Protein AF-A0A350R6V6-F1 (afdb_monomer_lite)

Sequence (45 aa):
MFAANNYWSSTTNSNATQNSWNTNQNNGNTNNNTKTNNNSVRCVR

pLDDT: mean 93.63, std 8.51, range [51.03, 98.44]

Foldseek 3Di:
DDDFQKEFDPAADPVDNQKGWIAGNVPRDIDIDGPPDDGHYDDDD

Secondary structure (DSSP, 8-state):
-PPPSEEEEEEEPTT-TTEEEEEETTT--EEEEETTS--B-----

Structure (mmCIF, N/CA/C/O backbone):
data_AF-A0A350R6V6-F1
#
_entry.id   AF-A0A350R6V6-F1
#
loop_
_atom_site.group_PDB
_atom_site.id
_atom_site.type_symbol
_atom_site.label_atom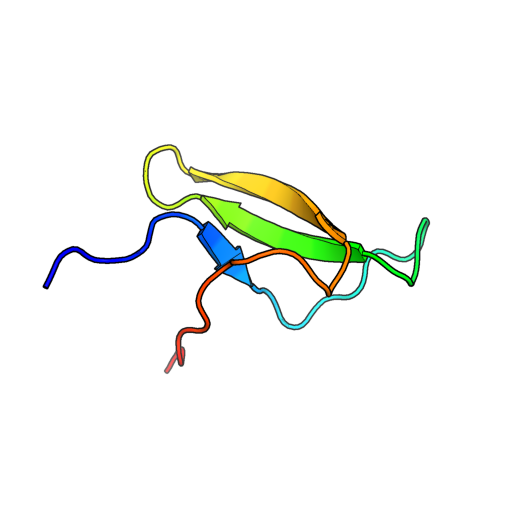_id
_atom_site.label_alt_id
_atom_site.label_comp_id
_atom_site.label_asym_id
_atom_site.label_entity_id
_atom_site.label_seq_id
_atom_site.pdbx_PDB_ins_cod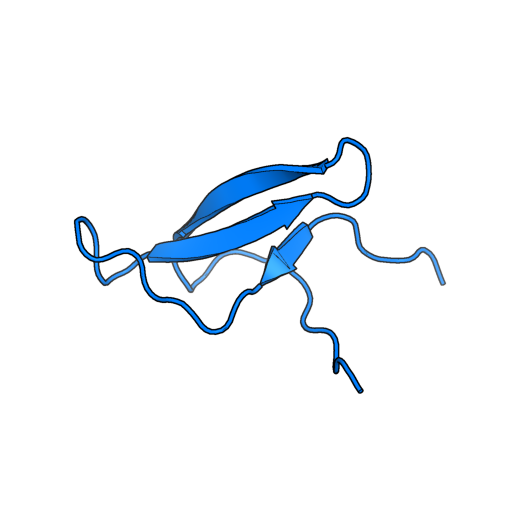e
_atom_site.Cartn_x
_atom_site.Cartn_y
_atom_site.Cartn_z
_atom_site.occupancy
_atom_site.B_iso_or_equiv
_atom_site.auth_seq_id
_atom_site.auth_comp_id
_atom_site.auth_asym_id
_atom_site.auth_atom_id
_atom_site.pdbx_PDB_model_num
ATOM 1 N N . MET A 1 1 ? -1.124 12.859 -17.835 1.00 51.03 1 MET A N 1
ATOM 2 C CA . MET A 1 1 ? -1.381 12.572 -16.405 1.00 51.03 1 MET A CA 1
ATOM 3 C C . MET A 1 1 ? -0.040 12.373 -15.725 1.00 51.03 1 MET A C 1
ATOM 5 O O . MET A 1 1 ? 0.741 11.577 -16.225 1.00 51.03 1 MET A O 1
ATOM 9 N N . PHE A 1 2 ? 0.254 13.107 -14.650 1.00 68.50 2 PHE A N 1
ATOM 10 C CA . PHE A 1 2 ? 1.446 12.844 -13.838 1.00 68.50 2 PHE A CA 1
ATOM 11 C C . PHE A 1 2 ? 1.154 11.671 -12.901 1.00 68.50 2 PHE A C 1
ATOM 13 O O . PHE A 1 2 ? 0.069 11.608 -12.321 1.00 68.50 2 PHE A O 1
ATOM 20 N N . ALA A 1 3 ? 2.091 10.730 -12.787 1.00 77.81 3 ALA A N 1
ATOM 21 C CA . ALA A 1 3 ? 1.991 9.662 -11.803 1.00 77.81 3 ALA A CA 1
ATOM 22 C C . ALA A 1 3 ? 2.008 10.270 -10.392 1.00 77.81 3 ALA A C 1
ATOM 24 O O . ALA A 1 3 ? 2.724 11.239 -10.137 1.00 77.81 3 ALA A O 1
ATOM 25 N N . ALA A 1 4 ? 1.211 9.717 -9.479 1.00 89.06 4 ALA A N 1
ATOM 26 C CA . ALA A 1 4 ? 1.309 10.094 -8.078 1.00 89.06 4 ALA A CA 1
ATOM 27 C C . ALA A 1 4 ? 2.657 9.644 -7.508 1.00 89.06 4 ALA A C 1
ATOM 29 O O . ALA A 1 4 ? 3.263 8.692 -8.000 1.00 89.06 4 ALA A O 1
ATOM 30 N N . ASN A 1 5 ? 3.102 10.313 -6.448 1.00 93.44 5 ASN A N 1
ATOM 31 C CA . ASN A 1 5 ? 4.377 9.997 -5.810 1.00 93.44 5 ASN A CA 1
ATOM 32 C C . ASN A 1 5 ? 4.176 9.151 -4.555 1.00 93.44 5 ASN A C 1
ATOM 34 O O . ASN A 1 5 ? 4.913 8.199 -4.343 1.00 93.44 5 ASN A O 1
ATOM 38 N N . ASN A 1 6 ? 3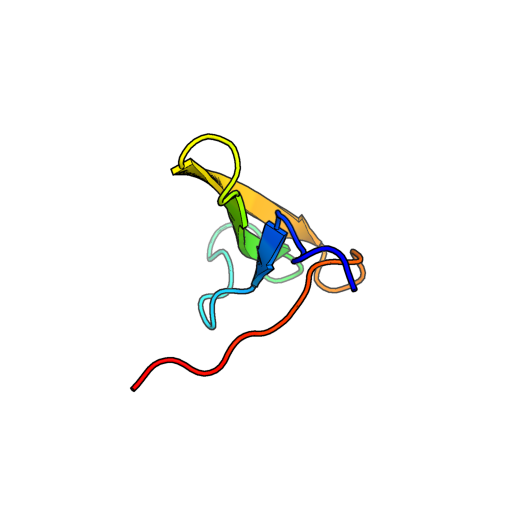.143 9.436 -3.761 1.00 95.56 6 ASN A N 1
ATOM 39 C CA . ASN A 1 6 ? 2.825 8.663 -2.564 1.00 95.56 6 ASN A CA 1
ATOM 40 C C . ASN A 1 6 ? 1.744 7.628 -2.868 1.00 95.56 6 ASN A C 1
ATOM 42 O O . ASN A 1 6 ? 0.649 7.985 -3.317 1.00 95.56 6 ASN A O 1
ATOM 46 N N . TYR A 1 7 ? 2.040 6.365 -2.566 1.00 96.56 7 TYR A N 1
ATOM 47 C CA . TYR A 1 7 ? 1.097 5.260 -2.708 1.00 96.56 7 TYR A CA 1
ATOM 48 C C . TYR A 1 7 ? 0.844 4.569 -1.382 1.00 96.56 7 TYR A C 1
ATOM 50 O O . TYR A 1 7 ? 1.790 4.247 -0.663 1.00 96.56 7 TYR A O 1
ATOM 58 N N . TRP A 1 8 ? -0.427 4.316 -1.084 1.00 97.38 8 TRP A N 1
ATOM 59 C CA . TRP A 1 8 ? -0.827 3.526 0.072 1.00 97.38 8 TRP A CA 1
ATOM 60 C C . TRP A 1 8 ? -0.332 2.079 -0.026 1.00 97.38 8 TRP A C 1
ATOM 62 O O . TRP A 1 8 ? -0.339 1.472 -1.096 1.00 97.38 8 TRP A O 1
ATOM 72 N N . SER A 1 9 ? 0.050 1.532 1.125 1.00 95.56 9 SER A N 1
ATOM 73 C CA . SER A 1 9 ? 0.194 0.100 1.371 1.00 95.56 9 SER A CA 1
ATOM 74 C C . SER A 1 9 ? -1.080 -0.439 2.032 1.00 95.56 9 SER A C 1
ATOM 76 O O . SER A 1 9 ? -1.817 0.302 2.678 1.00 95.56 9 SER A O 1
ATOM 78 N N . SER A 1 10 ? -1.331 -1.744 1.925 1.00 95.75 10 SER A N 1
ATOM 79 C CA . SER A 1 10 ? -2.415 -2.423 2.649 1.00 95.75 10 SER A CA 1
ATOM 80 C C . SER A 1 10 ? -2.153 -2.557 4.157 1.00 95.75 10 SER A C 1
ATOM 82 O O . SER A 1 10 ? -3.012 -3.032 4.898 1.00 95.75 10 SER A O 1
ATOM 84 N N . THR A 1 11 ? -0.973 -2.155 4.635 1.00 97.75 11 THR A N 1
ATOM 85 C CA . THR A 1 11 ? -0.564 -2.317 6.033 1.00 97.75 11 THR A CA 1
ATOM 86 C C . THR A 1 11 ? -1.009 -1.124 6.889 1.00 97.75 11 THR A C 1
ATOM 88 O O . THR A 1 11 ? -0.619 0.024 6.656 1.00 97.75 11 THR A O 1
ATOM 91 N N . THR A 1 12 ? -1.812 -1.390 7.924 1.00 98.31 12 THR A N 1
ATOM 92 C CA . THR A 1 12 ? -2.122 -0.414 8.988 1.00 98.31 12 THR A CA 1
ATOM 93 C C . THR A 1 12 ? -0.924 -0.289 9.936 1.00 98.31 12 THR A C 1
ATOM 95 O O . THR A 1 12 ? -0.265 -1.284 10.229 1.00 98.31 12 THR A O 1
ATOM 98 N N . ASN A 1 13 ? -0.628 0.918 10.426 1.00 98.19 13 ASN A N 1
ATOM 99 C CA . ASN A 1 13 ? 0.405 1.107 11.445 1.00 98.19 13 ASN A CA 1
ATOM 100 C C . ASN A 1 13 ? -0.096 0.560 12.798 1.00 98.19 13 ASN A C 1
ATOM 102 O O . ASN A 1 13 ? -1.115 1.018 13.311 1.00 98.19 13 ASN A O 1
ATOM 106 N N . SER A 1 14 ? 0.616 -0.409 13.381 1.00 97.94 14 SER A N 1
ATOM 107 C CA . SER A 1 14 ? 0.250 -1.045 14.656 1.00 97.94 14 SER A CA 1
ATOM 108 C C . SER A 1 14 ? 0.255 -0.076 15.836 1.00 97.94 14 SER A C 1
ATOM 110 O O . SER A 1 14 ? -0.557 -0.214 16.745 1.00 97.94 14 SER A O 1
ATOM 112 N N . ASN A 1 15 ? 1.140 0.921 15.813 1.00 97.69 15 ASN A N 1
ATOM 113 C CA . ASN A 1 15 ? 1.299 1.877 16.908 1.00 97.69 15 ASN A CA 1
ATOM 114 C C . ASN A 1 15 ? 0.253 3.002 16.843 1.00 97.69 15 ASN A C 1
ATOM 116 O O . ASN A 1 15 ? 0.016 3.682 17.835 1.00 97.69 15 ASN A O 1
ATOM 120 N N . ALA A 1 16 ? -0.367 3.201 15.676 1.00 97.56 16 ALA A N 1
ATOM 121 C CA . ALA A 1 16 ? -1.395 4.204 15.436 1.00 97.56 16 ALA A CA 1
ATOM 122 C C . ALA A 1 16 ? -2.360 3.686 14.366 1.00 97.56 16 ALA A C 1
ATOM 124 O O . ALA A 1 16 ? -2.15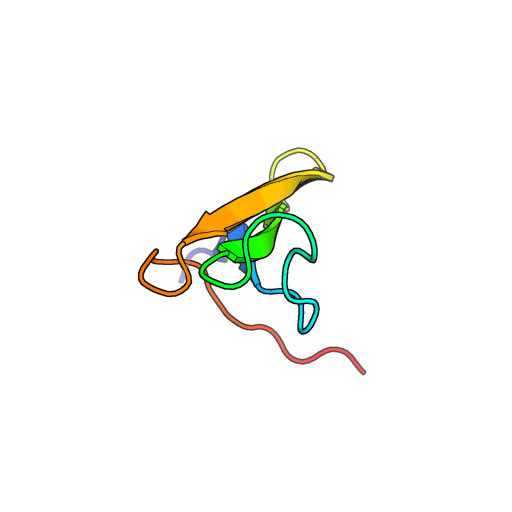9 3.898 13.172 1.00 97.56 16 ALA A O 1
ATOM 125 N N . THR A 1 17 ? -3.429 3.008 14.784 1.00 97.88 17 THR A N 1
ATOM 126 C CA . THR A 1 17 ? -4.349 2.298 13.872 1.00 97.88 17 THR A CA 1
ATOM 127 C C . THR A 1 17 ? -5.149 3.216 12.940 1.00 97.88 17 THR A C 1
ATOM 129 O O . THR A 1 17 ? -5.729 2.755 11.949 1.00 97.88 17 THR A O 1
ATOM 132 N N . GLN A 1 18 ? -5.155 4.523 13.219 1.00 98.38 18 GLN A N 1
ATOM 133 C CA . GLN A 1 18 ? -5.681 5.558 12.326 1.00 98.38 18 GLN A CA 1
ATOM 134 C C . GLN A 1 18 ? -4.751 5.842 11.135 1.00 98.38 18 GLN A C 1
ATOM 136 O O . GLN A 1 18 ? -5.186 6.462 10.164 1.00 98.38 18 GLN A O 1
ATOM 141 N N . ASN A 1 19 ? -3.506 5.358 11.175 1.00 98.38 19 ASN A N 1
ATOM 142 C CA . ASN A 1 19 ? -2.500 5.550 10.141 1.00 98.38 19 ASN A CA 1
ATOM 143 C C . ASN A 1 19 ? -2.312 4.286 9.297 1.00 98.38 19 ASN A C 1
ATOM 145 O O . ASN A 1 19 ? -2.517 3.154 9.743 1.00 98.38 19 ASN A O 1
ATOM 149 N N . SER A 1 20 ? -1.870 4.482 8.060 1.00 98.44 20 SER A N 1
ATOM 150 C CA . SER A 1 20 ? -1.435 3.416 7.162 1.00 98.44 20 S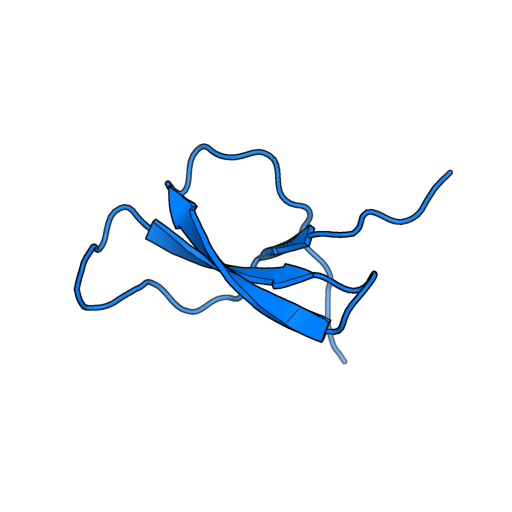ER A CA 1
ATOM 151 C C . SER A 1 20 ? -0.067 3.751 6.575 1.00 98.44 20 SER A C 1
ATOM 153 O O . SER A 1 20 ? 0.311 4.924 6.477 1.00 98.44 20 SER A O 1
ATOM 155 N N . TRP A 1 21 ? 0.700 2.721 6.229 1.00 98.19 21 TRP A N 1
ATOM 156 C CA . TRP A 1 21 ? 1.993 2.887 5.577 1.00 98.19 21 TRP A CA 1
ATOM 157 C C . TRP A 1 21 ? 1.819 3.336 4.125 1.00 98.19 21 TRP A C 1
ATOM 159 O O . TRP A 1 21 ? 0.873 2.951 3.441 1.00 98.19 21 TRP A O 1
ATOM 169 N N . ASN A 1 22 ? 2.742 4.156 3.640 1.00 97.31 22 ASN A N 1
ATOM 170 C CA . ASN A 1 22 ? 2.819 4.588 2.254 1.00 97.31 22 ASN A CA 1
ATOM 171 C C . ASN A 1 22 ? 4.275 4.648 1.789 1.00 97.31 22 ASN A C 1
ATOM 173 O O . ASN A 1 22 ? 5.190 4.843 2.588 1.00 97.31 22 ASN A O 1
ATOM 177 N N . THR A 1 23 ? 4.469 4.481 0.485 1.00 96.75 23 THR A N 1
ATOM 178 C CA . THR A 1 23 ? 5.780 4.588 -0.165 1.00 96.75 23 THR A CA 1
ATOM 179 C C . THR A 1 23 ? 5.795 5.783 -1.101 1.00 96.75 23 THR A C 1
ATOM 181 O O . THR A 1 23 ? 4.875 5.928 -1.913 1.00 96.75 23 THR A O 1
ATOM 184 N N . ASN A 1 24 ? 6.851 6.586 -1.030 1.00 95.19 24 ASN A N 1
ATOM 185 C CA . ASN A 1 24 ? 7.106 7.688 -1.941 1.00 95.19 24 ASN A CA 1
ATOM 186 C C . ASN A 1 24 ? 8.008 7.221 -3.093 1.00 95.19 24 ASN A C 1
ATOM 188 O O . ASN A 1 24 ? 9.169 6.889 -2.886 1.00 95.19 24 ASN A O 1
ATOM 192 N N . GLN A 1 25 ? 7.488 7.209 -4.315 1.00 92.06 25 GLN A N 1
ATOM 193 C CA . GLN A 1 25 ? 8.204 6.777 -5.516 1.00 92.06 25 GLN A CA 1
ATOM 194 C C . GLN A 1 25 ? 9.194 7.827 -6.047 1.00 92.06 25 GLN A C 1
ATOM 196 O O . GLN A 1 25 ? 10.029 7.486 -6.875 1.00 92.06 25 GLN A O 1
ATOM 201 N N . ASN A 1 26 ? 9.165 9.075 -5.556 1.00 93.19 26 ASN A N 1
ATOM 202 C CA . ASN A 1 26 ? 10.178 10.074 -5.924 1.00 93.19 26 ASN A CA 1
ATOM 203 C C . ASN A 1 26 ? 11.550 9.771 -5.321 1.00 93.19 26 ASN A C 1
ATOM 205 O O . ASN A 1 26 ? 12.566 10.137 -5.900 1.00 93.19 26 ASN A O 1
ATOM 209 N N . ASN A 1 27 ? 11.583 9.185 -4.121 1.00 94.19 27 ASN A N 1
ATOM 210 C CA . ASN A 1 27 ? 12.814 9.015 -3.345 1.00 94.19 27 ASN A CA 1
ATOM 211 C C . ASN A 1 27 ? 12.900 7.681 -2.585 1.00 94.19 27 ASN A C 1
ATOM 213 O O . ASN A 1 27 ? 13.826 7.486 -1.805 1.00 94.19 27 ASN A O 1
ATOM 217 N N . GLY A 1 28 ? 11.940 6.774 -2.776 1.00 94.06 28 GLY A N 1
ATOM 218 C CA . GLY A 1 28 ? 11.892 5.468 -2.116 1.00 94.06 28 GLY A CA 1
ATOM 219 C C . GLY A 1 28 ? 11.540 5.511 -0.626 1.00 94.06 28 GLY A C 1
ATOM 220 O O . GLY A 1 28 ? 11.575 4.471 0.030 1.00 94.06 28 GLY A O 1
ATOM 221 N N . ASN A 1 29 ? 11.201 6.678 -0.066 1.00 96.00 29 ASN A N 1
ATOM 222 C CA . ASN A 1 29 ? 10.933 6.800 1.363 1.00 96.00 29 ASN A CA 1
ATOM 223 C C . ASN A 1 29 ? 9.675 6.018 1.776 1.00 96.00 29 ASN A C 1
ATOM 225 O O . ASN A 1 29 ? 8.655 6.050 1.084 1.00 96.00 29 ASN A O 1
ATOM 229 N N . THR A 1 30 ? 9.723 5.382 2.946 1.00 97.50 30 THR A N 1
ATOM 230 C CA . THR A 1 30 ? 8.558 4.757 3.584 1.00 97.50 30 THR A CA 1
ATOM 231 C C . THR A 1 30 ? 8.086 5.641 4.729 1.00 97.50 30 THR A C 1
ATOM 233 O O . THR A 1 30 ? 8.862 5.992 5.611 1.00 97.50 30 THR A O 1
ATOM 236 N N . ASN A 1 31 ? 6.806 6.000 4.726 1.00 96.69 31 ASN A N 1
ATOM 237 C CA . ASN A 1 31 ? 6.201 6.856 5.743 1.00 96.69 31 ASN A CA 1
ATOM 238 C C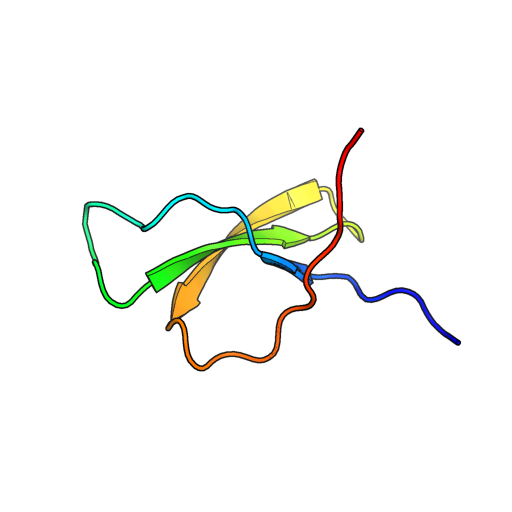 . ASN A 1 31 ? 4.845 6.290 6.196 1.00 96.69 31 ASN A C 1
ATOM 240 O O . ASN A 1 31 ? 4.311 5.376 5.571 1.00 96.69 31 ASN A O 1
ATOM 244 N N . ASN A 1 32 ? 4.251 6.832 7.259 1.00 97.75 32 ASN A N 1
ATOM 245 C CA . ASN A 1 32 ? 2.865 6.551 7.626 1.00 97.75 32 ASN A CA 1
ATOM 246 C C . ASN A 1 32 ? 2.069 7.847 7.785 1.00 97.75 32 ASN A C 1
ATOM 248 O O . ASN A 1 32 ? 2.551 8.807 8.371 1.00 97.75 32 ASN A O 1
ATOM 252 N N . ASN A 1 33 ? 0.845 7.852 7.263 1.00 97.75 33 ASN A N 1
ATOM 253 C CA . ASN A 1 33 ? -0.063 8.997 7.309 1.00 97.75 33 ASN A CA 1
ATOM 254 C C . ASN A 1 33 ? -1.430 8.539 7.819 1.00 97.75 33 ASN A C 1
ATOM 256 O O . ASN A 1 33 ? -1.800 7.375 7.636 1.00 97.75 33 ASN A O 1
ATOM 260 N N . THR A 1 34 ? -2.209 9.460 8.388 1.00 98.19 34 THR A N 1
ATOM 261 C CA . THR A 1 34 ? -3.623 9.232 8.716 1.00 98.19 34 THR A CA 1
ATOM 262 C C . THR A 1 34 ? -4.379 8.769 7.473 1.00 98.19 34 THR A C 1
ATOM 264 O O . THR A 1 34 ? -4.182 9.339 6.399 1.00 98.19 34 THR A O 1
ATOM 267 N N . LYS A 1 35 ? -5.277 7.789 7.618 1.00 97.25 35 LYS A N 1
ATOM 268 C CA . LYS A 1 35 ? -6.066 7.175 6.528 1.00 97.25 35 LYS A CA 1
ATOM 269 C C . LYS A 1 35 ? -6.926 8.161 5.716 1.00 97.25 35 LYS A C 1
ATOM 271 O O . LYS A 1 35 ? -7.419 7.796 4.658 1.00 97.25 35 LYS A O 1
ATOM 276 N N . THR A 1 36 ? -7.086 9.397 6.187 1.00 97.56 36 THR A N 1
ATOM 277 C CA . THR A 1 36 ? -7.783 10.497 5.500 1.00 97.56 36 THR A CA 1
ATOM 278 C C . THR A 1 36 ? -6.880 11.339 4.587 1.00 97.56 36 THR A C 1
ATOM 280 O O . THR A 1 36 ? -7.373 12.247 3.926 1.00 97.56 36 THR A O 1
ATOM 283 N N . ASN A 1 37 ? -5.567 11.082 4.544 1.00 97.12 37 ASN A N 1
ATOM 284 C CA . ASN A 1 37 ? -4.644 11.804 3.662 1.00 97.12 37 ASN A CA 1
ATOM 285 C C . ASN A 1 37 ? -4.814 11.411 2.187 1.00 97.12 37 ASN A C 1
ATOM 287 O O . ASN A 1 37 ? -5.156 10.277 1.850 1.00 97.12 37 ASN A O 1
ATOM 291 N N . ASN A 1 38 ? -4.460 12.338 1.298 1.00 95.56 38 ASN A N 1
ATOM 292 C CA . ASN A 1 38 ? -4.512 12.136 -0.147 1.00 95.56 38 ASN A CA 1
ATOM 293 C C . ASN A 1 38 ? -3.252 11.416 -0.659 1.00 95.56 38 ASN A C 1
ATOM 295 O O . ASN A 1 38 ? -2.332 12.057 -1.166 1.00 95.56 38 ASN A O 1
ATOM 299 N N . ASN A 1 39 ? -3.222 10.084 -0.564 1.00 96.19 39 ASN A N 1
ATOM 300 C CA . ASN A 1 39 ? -2.270 9.254 -1.314 1.00 96.19 39 ASN A CA 1
ATOM 301 C C . ASN A 1 39 ? -3.013 8.407 -2.354 1.00 96.19 39 ASN A C 1
ATOM 303 O O . ASN A 1 39 ? -4.195 8.102 -2.202 1.00 96.19 39 ASN A O 1
ATOM 307 N N . SER A 1 40 ? -2.312 8.016 -3.416 1.00 95.69 40 SER A N 1
ATOM 308 C CA . SER A 1 40 ? -2.893 7.183 -4.470 1.00 95.69 40 SER A CA 1
ATOM 309 C C . SER A 1 40 ? -2.856 5.700 -4.119 1.00 95.69 40 SER A C 1
ATOM 311 O O . SER A 1 40 ? -2.051 5.244 -3.311 1.00 95.69 40 SER A O 1
ATOM 313 N N . VAL A 1 41 ? -3.719 4.924 -4.764 1.00 93.88 41 VAL A N 1
ATOM 314 C CA . VAL A 1 41 ? -3.658 3.459 -4.750 1.00 93.88 41 VAL A CA 1
ATOM 315 C C . VAL A 1 41 ? -3.063 2.972 -6.066 1.00 93.88 41 VAL A C 1
ATOM 317 O O . VAL A 1 41 ? -3.228 3.608 -7.106 1.00 93.88 41 VAL A O 1
ATOM 320 N N . ARG A 1 42 ? -2.356 1.846 -6.028 1.00 91.38 42 ARG A N 1
ATOM 321 C CA . ARG A 1 42 ? -1.865 1.160 -7.226 1.00 91.38 42 ARG A CA 1
ATOM 322 C C . ARG A 1 42 ? -2.063 -0.336 -7.064 1.00 91.38 42 ARG A C 1
ATOM 324 O O . ARG A 1 42 ? -1.800 -0.876 -5.993 1.00 91.38 42 ARG A O 1
ATOM 331 N N . CYS A 1 43 ? -2.497 -0.995 -8.130 1.00 89.31 43 CYS A N 1
ATOM 332 C CA . CYS A 1 43 ? -2.515 -2.449 -8.183 1.00 89.31 43 CYS A CA 1
ATOM 333 C C . CYS A 1 43 ? -1.092 -2.953 -8.450 1.00 89.31 43 CYS A C 1
ATOM 335 O O . CYS A 1 43 ? -0.361 -2.370 -9.254 1.00 89.31 43 CYS A O 1
ATOM 337 N N . VAL A 1 44 ? -0.705 -4.028 -7.774 1.00 85.25 44 VAL A N 1
ATOM 338 C CA . VAL A 1 44 ? 0.557 -4.741 -8.002 1.00 85.25 44 VAL A CA 1
ATOM 339 C C . VAL A 1 44 ? 0.196 -6.126 -8.540 1.00 85.25 44 VAL A C 1
ATOM 341 O O . VAL A 1 44 ? -0.850 -6.659 -8.166 1.00 85.25 44 VAL A O 1
ATOM 344 N N . ARG A 1 45 ? 0.998 -6.661 -9.463 1.00 88.19 45 ARG A N 1
ATOM 345 C CA . ARG A 1 45 ? 0.783 -7.964 -10.106 1.00 88.19 45 ARG A CA 1
ATOM 346 C C . ARG A 1 45 ? 1.783 -8.991 -9.606 1.00 88.19 45 ARG A C 1
ATOM 348 O O . ARG A 1 45 ? 2.924 -8.573 -9.317 1.00 88.19 45 ARG A O 1
#

Radius of gyration: 10.56 Å; chains: 1; bounding box: 21×21×33 Å